Protein AF-A0A7V5U9W1-F1 (afdb_monomer_lite)

Sequence (115 aa):
MYKKILLILFSFFVLNVSAQYICVPEKVTRVGNPVLSLNGTWKFNPVFSNRFSGQVPDTKTWKDICVPGEWKMQGSHVRPGQPAAYARMFVLPTDRKGKKVMLCCDAIFCRAGEY

pLDDT: mean 81.73, std 16.29, range [42.22, 97.62]

Secondary structure (DSSP, 8-state):
-HHHHHHHHHHHHSS-------PPPS--TT-S-S-----EEEEEES---S---SSPP--TTPEEEEESS-TTTTT----TT---EEE---PPPG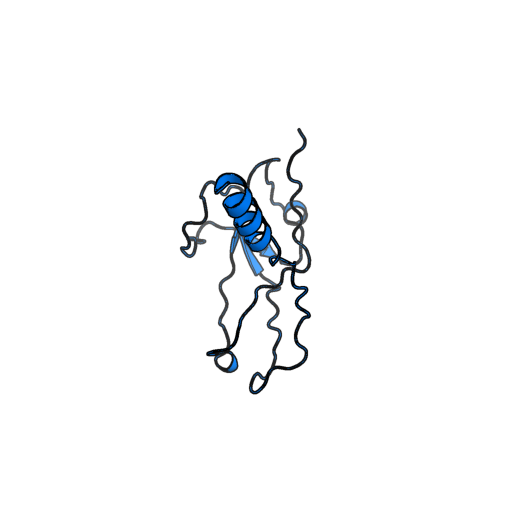GGTTS------S---------

Foldseek 3Di:
DVVVVVVVVVVVVPPPDDDDDDDQDPDDPQDPGSDDDPWAKKFKDLADPDDCPVDQDDRPVTDIDGPPDDVVVVVDDHDQVGDMDIGDDDDDDPSCVPHDDDDDDPDDDDPNDDD

Radius of gyration: 20.65 Å; chains: 1; bounding box: 54×25×55 Å

Structure (mmCIF, N/CA/C/O backbone):
data_AF-A0A7V5U9W1-F1
#
_entry.id   AF-A0A7V5U9W1-F1
#
loop_
_atom_site.group_PDB
_atom_site.id
_atom_site.type_symbol
_atom_site.label_atom_id
_atom_site.label_alt_id
_atom_site.label_comp_id
_atom_site.label_asym_id
_atom_site.label_entity_id
_atom_site.label_seq_id
_atom_site.pdbx_PDB_ins_code
_atom_site.Cartn_x
_atom_site.Cartn_y
_atom_site.Cartn_z
_atom_site.occupancy
_atom_site.B_iso_or_equiv
_atom_site.auth_seq_id
_atom_site.auth_comp_id
_atom_site.auth_asym_id
_atom_site.auth_atom_id
_atom_site.pdbx_PDB_model_num
ATOM 1 N N . MET A 1 1 ? 40.307 8.547 36.079 1.00 61.12 1 MET A N 1
ATOM 2 C CA . MET A 1 1 ? 39.183 7.783 36.676 1.00 61.12 1 MET A CA 1
ATOM 3 C C . MET A 1 1 ? 37.832 8.040 35.990 1.00 61.12 1 MET A C 1
ATOM 5 O O . MET A 1 1 ? 37.118 7.080 35.749 1.00 61.12 1 MET A O 1
ATOM 9 N N . TYR A 1 2 ? 37.509 9.273 35.570 1.00 56.78 2 TYR A N 1
ATOM 10 C CA . TYR A 1 2 ? 36.244 9.629 34.888 1.00 56.78 2 TYR A CA 1
ATOM 11 C C . TYR A 1 2 ? 36.038 8.994 33.493 1.00 56.78 2 TYR A C 1
ATOM 13 O O . TYR A 1 2 ? 34.914 8.689 33.109 1.00 56.78 2 TYR A O 1
ATOM 21 N N . LYS A 1 3 ? 37.121 8.718 32.749 1.00 47.19 3 LYS A N 1
ATOM 22 C CA . LYS A 1 3 ? 37.066 8.121 31.398 1.00 47.19 3 LYS A CA 1
ATOM 23 C C . LYS A 1 3 ? 36.480 6.697 31.380 1.00 47.19 3 LYS A C 1
ATOM 25 O O . LYS A 1 3 ? 35.843 6.317 30.407 1.00 47.19 3 LYS A O 1
ATOM 30 N N . LYS A 1 4 ? 36.660 5.929 32.467 1.00 48.66 4 LYS A N 1
ATOM 31 C CA . LYS A 1 4 ? 36.081 4.580 32.627 1.00 48.66 4 LYS A CA 1
ATOM 32 C C . LYS A 1 4 ? 34.588 4.634 32.986 1.00 48.66 4 LYS A C 1
ATOM 34 O O . LYS A 1 4 ? 33.833 3.791 32.528 1.00 48.66 4 LYS A O 1
ATOM 39 N N . ILE A 1 5 ? 34.161 5.652 33.738 1.00 59.88 5 ILE A N 1
ATOM 40 C CA . ILE A 1 5 ? 32.754 5.861 34.123 1.00 59.88 5 ILE A CA 1
ATOM 41 C C . ILE A 1 5 ? 31.916 6.314 32.913 1.00 59.88 5 ILE A C 1
ATOM 43 O O . ILE A 1 5 ? 30.809 5.821 32.715 1.00 59.88 5 ILE A O 1
ATOM 47 N N . LEU A 1 6 ? 32.471 7.171 32.046 1.00 54.31 6 LEU A N 1
ATOM 48 C CA . LEU A 1 6 ? 31.803 7.639 30.823 1.00 54.31 6 LEU A CA 1
ATOM 49 C C . LEU A 1 6 ? 31.541 6.505 29.808 1.00 54.31 6 LEU A C 1
ATOM 51 O O . LEU A 1 6 ? 30.492 6.474 29.172 1.00 54.31 6 LEU A O 1
ATOM 55 N N . LEU A 1 7 ? 32.465 5.545 29.695 1.00 54.94 7 LEU A N 1
ATOM 56 C CA . LEU A 1 7 ? 32.331 4.373 28.818 1.00 54.94 7 LEU A CA 1
ATOM 57 C C . LEU A 1 7 ? 31.245 3.391 29.292 1.00 54.94 7 LEU A C 1
ATOM 59 O O . LEU A 1 7 ? 30.545 2.808 28.468 1.00 54.94 7 LEU A O 1
ATOM 63 N N . ILE A 1 8 ? 31.064 3.238 30.608 1.00 57.62 8 ILE A N 1
ATOM 64 C CA . ILE A 1 8 ? 30.035 2.355 31.181 1.00 57.62 8 ILE A CA 1
ATOM 65 C C . ILE A 1 8 ? 28.635 2.967 31.018 1.00 57.62 8 ILE A C 1
ATOM 67 O O . ILE A 1 8 ? 27.696 2.258 30.659 1.00 57.62 8 ILE A O 1
ATOM 71 N N . LEU A 1 9 ? 28.498 4.286 31.196 1.00 57.31 9 LEU A N 1
ATOM 72 C CA . LEU A 1 9 ? 27.235 4.999 30.959 1.00 57.31 9 LEU A CA 1
ATOM 73 C C . LEU A 1 9 ? 26.823 4.987 29.479 1.00 57.31 9 LEU A C 1
ATOM 75 O O . LEU A 1 9 ? 25.641 4.850 29.178 1.00 57.31 9 LEU A O 1
ATOM 79 N N . PHE A 1 10 ? 27.788 5.060 28.556 1.00 53.34 10 PHE A N 1
ATOM 80 C CA . PHE A 1 10 ? 27.511 4.935 27.124 1.00 53.34 10 PHE A CA 1
ATOM 81 C C . PHE A 1 10 ? 27.067 3.512 26.748 1.00 53.34 10 PHE A C 1
ATOM 83 O O . PHE A 1 10 ? 26.141 3.358 25.963 1.00 53.34 10 PHE A O 1
ATOM 90 N N . SER A 1 11 ? 27.654 2.478 27.366 1.00 53.28 11 SER A N 1
ATOM 91 C CA . SER A 1 11 ? 27.278 1.067 27.160 1.00 53.28 11 SER A CA 1
ATOM 92 C C . SER A 1 11 ? 25.841 0.753 27.609 1.00 53.28 11 SER A C 1
ATOM 94 O O . SER A 1 11 ? 25.114 0.038 26.921 1.00 53.28 11 SER A O 1
ATOM 96 N N . PHE A 1 12 ? 25.375 1.360 28.708 1.00 52.47 12 PHE A N 1
ATOM 97 C CA . PHE A 1 12 ? 23.982 1.220 29.158 1.00 52.47 12 PHE A CA 1
ATOM 98 C C . PHE A 1 12 ? 22.962 1.913 28.240 1.00 52.47 12 PHE A C 1
ATOM 100 O O . PHE A 1 12 ? 21.789 1.540 28.236 1.00 52.47 12 PHE A O 1
ATOM 107 N N . PHE A 1 13 ? 23.392 2.888 27.435 1.00 50.78 13 PHE A N 1
ATOM 108 C CA . PHE A 1 13 ? 22.514 3.594 26.500 1.00 50.78 13 PHE A CA 1
ATOM 109 C C . PHE A 1 13 ? 22.226 2.787 25.219 1.00 50.78 13 PHE A C 1
ATOM 111 O O . PHE A 1 13 ? 21.218 3.024 24.558 1.00 50.78 13 PHE A O 1
ATOM 118 N N . VAL A 1 14 ? 23.059 1.794 24.879 1.00 55.16 14 VAL A N 1
ATOM 119 C CA . VAL A 1 14 ? 22.967 1.066 23.595 1.00 55.16 14 VAL A CA 1
ATOM 120 C C . VAL A 1 14 ? 22.097 -0.203 23.648 1.00 55.16 14 VAL A C 1
ATOM 122 O O . VAL A 1 14 ? 21.891 -0.843 22.622 1.00 55.16 14 VAL A O 1
ATOM 125 N N . LEU A 1 15 ? 21.555 -0.586 24.811 1.00 52.09 15 LEU A N 1
ATOM 126 C CA . LEU A 1 15 ? 20.987 -1.930 25.022 1.00 52.09 15 LEU A CA 1
ATOM 127 C C . LEU A 1 15 ? 19.464 -2.092 24.836 1.00 52.09 15 LEU A C 1
ATOM 129 O O . LEU A 1 15 ? 18.963 -3.188 25.057 1.00 52.09 15 LEU A O 1
ATOM 133 N N . ASN A 1 16 ? 18.706 -1.072 24.414 1.00 55.88 16 ASN A N 1
ATOM 134 C CA . ASN A 1 16 ? 17.230 -1.161 24.412 1.00 55.88 16 ASN A CA 1
ATOM 135 C C . ASN A 1 16 ? 16.535 -1.026 23.048 1.00 55.88 16 ASN A C 1
ATOM 137 O O . ASN A 1 16 ? 15.324 -0.819 23.002 1.00 55.88 16 ASN A O 1
ATOM 141 N N . VAL A 1 17 ? 17.244 -1.186 21.929 1.00 61.97 17 VAL A N 1
ATOM 142 C CA . VAL A 1 17 ? 16.587 -1.285 20.613 1.00 61.97 17 VAL A CA 1
ATOM 143 C C . VAL A 1 17 ? 16.493 -2.755 20.216 1.00 61.97 17 VAL A C 1
ATOM 145 O O . VAL A 1 17 ? 17.298 -3.257 19.438 1.00 61.97 17 VAL A O 1
ATOM 148 N N . SER A 1 18 ? 15.521 -3.472 20.781 1.00 68.06 18 SER A N 1
ATOM 149 C CA . SER A 1 18 ? 15.116 -4.768 20.236 1.00 68.06 18 SER A CA 1
ATOM 150 C C . SER A 1 18 ? 14.105 -4.552 19.110 1.00 68.06 18 SER A C 1
ATOM 152 O O . SER A 1 18 ? 13.242 -3.673 19.175 1.00 68.06 18 SER A O 1
ATOM 154 N N . ALA A 1 19 ? 14.213 -5.348 18.046 1.00 63.69 19 ALA A N 1
ATOM 155 C CA . ALA A 1 19 ? 13.193 -5.376 17.011 1.00 63.69 19 ALA A CA 1
ATOM 156 C C . ALA A 1 19 ? 11.906 -5.948 17.623 1.00 63.69 19 ALA A C 1
ATOM 158 O O . ALA A 1 19 ? 11.865 -7.108 18.032 1.00 63.69 19 ALA A O 1
ATOM 159 N N . GLN A 1 20 ? 10.861 -5.129 17.722 1.00 68.00 20 GLN A N 1
ATOM 160 C CA . GLN A 1 20 ? 9.557 -5.592 18.180 1.00 68.00 20 GLN A CA 1
ATOM 161 C C . GLN A 1 20 ? 8.812 -6.225 17.008 1.00 68.00 20 GLN A C 1
ATOM 163 O O . GLN A 1 20 ? 8.496 -5.549 16.029 1.00 68.00 20 GLN A O 1
ATOM 168 N N . TYR A 1 21 ? 8.517 -7.519 17.118 1.00 68.31 21 TYR A N 1
ATOM 169 C CA . TYR A 1 21 ? 7.611 -8.181 16.190 1.00 68.31 21 TYR A CA 1
ATOM 170 C C . TYR A 1 21 ? 6.184 -7.735 16.512 1.00 68.31 21 TYR A C 1
ATOM 172 O O . TYR A 1 21 ? 5.719 -7.888 17.642 1.00 68.31 21 TYR A O 1
ATOM 180 N N . ILE A 1 22 ? 5.502 -7.139 15.539 1.00 71.00 22 ILE A N 1
ATOM 181 C CA . ILE A 1 22 ? 4.128 -6.671 15.710 1.00 71.00 22 ILE A CA 1
ATOM 182 C C . ILE A 1 22 ? 3.237 -7.611 14.921 1.00 71.00 22 ILE A C 1
ATOM 184 O O . ILE A 1 22 ? 3.270 -7.629 13.693 1.00 71.00 22 ILE A O 1
ATOM 188 N N . CYS A 1 23 ? 2.453 -8.407 15.641 1.00 82.62 23 CYS A N 1
ATOM 189 C CA . CYS A 1 23 ? 1.435 -9.246 15.032 1.00 82.62 23 CYS A CA 1
ATOM 190 C C . CYS A 1 23 ? 0.308 -8.371 14.475 1.00 82.62 23 CYS A C 1
ATOM 192 O O . CYS A 1 23 ? -0.044 -7.342 15.060 1.00 82.62 23 CYS A O 1
ATOM 194 N N . VAL A 1 24 ? -0.291 -8.806 13.367 1.00 89.00 24 VAL A N 1
ATOM 195 C CA . VAL A 1 24 ? -1.513 -8.187 12.851 1.00 89.00 24 VAL A CA 1
ATOM 196 C C . VAL A 1 24 ? -2.620 -8.371 13.900 1.00 89.00 24 VAL A C 1
ATOM 198 O O . VAL A 1 24 ? -2.882 -9.504 14.305 1.00 89.00 24 VAL A O 1
ATOM 201 N N . PRO A 1 25 ? -3.250 -7.289 14.391 1.00 90.44 25 PRO A N 1
ATOM 202 C CA . PRO A 1 25 ? -4.251 -7.400 15.442 1.00 90.44 25 PRO A CA 1
ATOM 203 C C . PRO A 1 25 ? -5.542 -8.016 14.899 1.00 90.44 25 PRO A C 1
ATOM 205 O O . PRO A 1 25 ? -6.131 -7.496 13.955 1.00 90.44 25 PRO A O 1
ATOM 208 N N . GLU A 1 26 ? -6.029 -9.070 15.552 1.00 91.25 26 GLU A N 1
ATOM 209 C CA . GLU A 1 26 ? -7.329 -9.674 15.234 1.00 91.25 26 GLU A CA 1
ATOM 210 C C . GLU A 1 26 ? -8.501 -8.779 15.672 1.00 91.25 26 GLU A C 1
ATOM 212 O O . GLU A 1 26 ? -9.533 -8.707 15.007 1.00 91.25 26 GLU A O 1
ATOM 217 N N . LYS A 1 27 ? -8.339 -8.041 16.779 1.00 92.81 27 LYS A N 1
ATOM 218 C CA . LYS A 1 27 ? -9.371 -7.160 17.336 1.00 92.81 27 LYS A CA 1
ATOM 219 C C . LYS A 1 27 ? -8.762 -5.909 17.951 1.00 92.81 27 LYS A C 1
ATOM 221 O O . LYS A 1 27 ? -7.750 -5.966 18.644 1.00 92.81 27 LYS A O 1
ATOM 226 N N . VAL A 1 28 ? -9.428 -4.772 17.752 1.00 93.12 28 VAL A N 1
ATOM 227 C CA . VAL A 1 28 ? -9.106 -3.503 18.416 1.00 93.12 28 VAL A CA 1
ATOM 228 C C . VAL A 1 28 ? -10.395 -2.898 18.963 1.00 93.12 28 VAL A C 1
ATOM 230 O O . VAL A 1 28 ? -11.402 -2.800 18.266 1.00 93.12 28 VAL A O 1
ATOM 233 N N . THR A 1 29 ? -10.388 -2.487 20.230 1.00 94.19 29 THR A N 1
ATOM 234 C CA . THR A 1 29 ? -11.573 -1.938 20.903 1.00 94.19 29 THR A CA 1
ATOM 235 C C . THR A 1 29 ? -12.164 -0.747 20.142 1.00 94.19 29 THR A C 1
ATOM 237 O O . THR A 1 29 ? -11.483 0.271 19.964 1.00 94.19 29 THR A O 1
ATOM 240 N N . ARG A 1 30 ? -13.454 -0.863 19.783 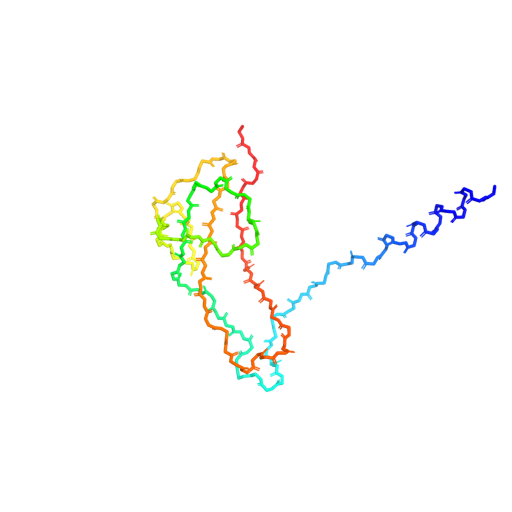1.00 93.62 30 ARG A N 1
ATOM 241 C CA . ARG A 1 30 ? -14.254 0.115 19.012 1.00 93.62 30 ARG A CA 1
ATOM 242 C C . ARG A 1 30 ? -13.794 0.339 17.563 1.00 93.62 30 ARG A C 1
ATOM 244 O O . ARG A 1 30 ? -14.149 1.354 16.980 1.00 93.62 30 ARG A O 1
ATOM 251 N N . VAL A 1 31 ? -13.037 -0.594 16.990 1.00 94.44 31 VAL A N 1
ATOM 252 C CA . VAL A 1 31 ? -12.707 -0.619 15.558 1.00 94.44 31 VAL A CA 1
ATOM 253 C C . VAL A 1 31 ? -13.420 -1.814 14.939 1.00 94.44 31 VAL A C 1
ATOM 255 O O . VAL A 1 31 ? -13.286 -2.926 15.448 1.00 94.44 31 VAL A O 1
ATOM 258 N N . GLY A 1 32 ? -14.189 -1.587 13.873 1.00 91.44 32 GLY A N 1
ATOM 259 C CA . GLY A 1 32 ? -14.987 -2.647 13.247 1.00 91.44 32 GLY A CA 1
ATOM 260 C C . GLY A 1 32 ? -14.117 -3.687 12.541 1.00 91.44 32 GLY A C 1
ATOM 261 O O . GLY A 1 32 ? -14.267 -4.882 12.769 1.00 91.44 32 GLY A O 1
ATOM 262 N N . ASN A 1 33 ? -13.166 -3.219 11.727 1.00 92.38 33 ASN A N 1
ATOM 263 C CA . ASN A 1 33 ? -12.169 -4.062 11.073 1.00 92.38 33 ASN A CA 1
ATOM 264 C C . ASN A 1 33 ? -10.760 -3.498 11.338 1.00 92.38 33 ASN A C 1
ATOM 266 O O . ASN A 1 33 ? -10.438 -2.420 10.830 1.00 92.38 33 ASN A O 1
ATOM 270 N N . PRO A 1 34 ? -9.907 -4.171 12.126 1.00 92.69 34 PRO A N 1
ATOM 271 C CA . PRO A 1 34 ? -8.580 -3.659 12.458 1.00 92.69 34 PRO A CA 1
ATOM 272 C C . PRO A 1 34 ? -7.603 -3.690 11.275 1.00 92.69 34 PRO A C 1
ATOM 274 O O . PRO A 1 34 ? -6.612 -2.961 11.301 1.00 92.69 34 PRO A O 1
ATOM 277 N N . VAL A 1 35 ? -7.909 -4.450 10.216 1.00 93.81 35 VAL A N 1
ATOM 278 C CA . VAL A 1 35 ? -7.072 -4.584 9.020 1.00 93.81 35 VAL A CA 1
ATOM 279 C C . VAL A 1 35 ? -7.753 -3.921 7.828 1.00 93.81 35 VAL A C 1
ATOM 281 O O . VAL A 1 35 ? -8.851 -4.291 7.421 1.00 93.81 35 VAL A O 1
ATOM 284 N N . LEU A 1 36 ? -7.089 -2.932 7.235 1.00 93.88 36 LEU A N 1
ATOM 285 C CA . LEU A 1 36 ? -7.514 -2.327 5.976 1.00 93.88 36 LEU A CA 1
ATOM 286 C C . LEU A 1 36 ? -6.560 -2.789 4.877 1.00 93.88 36 LEU A C 1
ATOM 288 O O . LEU A 1 36 ? -5.403 -2.374 4.861 1.00 93.88 36 LEU A O 1
ATOM 292 N N . SER A 1 37 ? -7.035 -3.643 3.967 1.00 94.50 37 SER A N 1
ATOM 293 C CA . SER A 1 37 ? -6.220 -4.061 2.824 1.00 94.50 37 SER A CA 1
ATOM 294 C C . SER A 1 37 ? -5.873 -2.853 1.964 1.00 94.50 37 SER A C 1
ATOM 296 O O . SER A 1 37 ? -6.757 -2.077 1.581 1.00 94.50 37 SER A O 1
ATOM 298 N N . LEU A 1 38 ? -4.584 -2.723 1.634 1.00 96.19 38 LEU A N 1
ATOM 299 C CA . LEU A 1 38 ? -4.122 -1.735 0.676 1.00 96.19 38 LEU A CA 1
ATOM 300 C C . LEU A 1 38 ? -3.876 -2.295 -0.743 1.00 96.19 38 LEU A C 1
ATOM 302 O O . LEU A 1 38 ? -3.245 -1.633 -1.565 1.00 96.19 38 LEU A O 1
ATOM 306 N N . ASN A 1 39 ? -4.415 -3.471 -1.061 1.00 96.50 39 ASN A N 1
ATOM 307 C CA . ASN A 1 39 ? -4.290 -4.079 -2.389 1.00 96.50 39 ASN A CA 1
ATOM 308 C C . ASN A 1 39 ? -5.148 -3.360 -3.444 1.00 96.50 39 ASN A C 1
ATOM 310 O O . ASN A 1 39 ? -6.098 -2.641 -3.117 1.00 96.50 39 ASN A O 1
ATOM 314 N N . GLY A 1 40 ? -4.815 -3.577 -4.716 1.00 96.56 40 GLY A N 1
ATOM 315 C CA . GLY A 1 40 ? -5.470 -2.997 -5.887 1.00 96.56 40 GLY A CA 1
ATOM 316 C C . GLY A 1 40 ? -4.547 -2.035 -6.629 1.00 96.56 40 GLY A C 1
ATOM 317 O O . GLY A 1 40 ? -3.338 -2.249 -6.696 1.00 96.56 40 GLY A O 1
ATOM 318 N N . THR A 1 41 ? -5.118 -0.973 -7.187 1.00 97.25 41 THR A N 1
ATOM 319 C CA . THR A 1 41 ? -4.378 -0.013 -8.011 1.00 97.25 41 THR A CA 1
ATOM 320 C C . THR A 1 41 ? -3.610 1.001 -7.164 1.00 97.25 41 THR A C 1
ATOM 322 O O . THR A 1 41 ? -4.161 1.626 -6.249 1.00 97.25 41 THR A O 1
ATOM 325 N N . TRP A 1 42 ? -2.331 1.157 -7.489 1.00 97.50 42 TRP A N 1
ATOM 326 C CA . TRP A 1 42 ? -1.405 2.158 -6.967 1.00 97.50 42 TRP A CA 1
ATOM 327 C C . TRP A 1 42 ? -0.861 2.998 -8.124 1.00 97.50 42 TRP A C 1
ATOM 329 O O . TRP A 1 42 ? -0.918 2.587 -9.280 1.00 97.50 42 TRP A O 1
ATOM 339 N N . LYS A 1 43 ? -0.286 4.157 -7.807 1.00 96.75 43 LYS A N 1
ATOM 340 C CA . LYS A 1 43 ? 0.531 4.938 -8.736 1.00 96.75 43 LYS A CA 1
ATOM 341 C C . LYS A 1 43 ? 1.981 4.489 -8.651 1.00 96.75 43 LYS A C 1
ATOM 343 O O . LYS A 1 43 ? 2.492 4.261 -7.556 1.00 96.75 43 LYS A O 1
ATOM 348 N N . PHE A 1 44 ? 2.651 4.425 -9.793 1.00 95.62 44 PHE A N 1
ATOM 349 C CA . PHE A 1 44 ? 4.020 3.953 -9.924 1.00 95.62 44 PHE A CA 1
ATOM 350 C C . PHE A 1 44 ? 4.869 4.873 -10.798 1.00 95.62 44 PHE A C 1
ATOM 352 O O . PHE A 1 44 ? 4.459 5.283 -11.891 1.00 95.62 44 PHE A O 1
ATOM 359 N N . ASN A 1 45 ? 6.079 5.155 -10.322 1.00 93.75 45 ASN A N 1
ATOM 360 C CA . ASN A 1 45 ? 7.108 5.861 -11.068 1.00 93.75 45 ASN A CA 1
ATOM 361 C C . ASN A 1 45 ? 8.402 5.024 -11.109 1.00 93.75 45 ASN A C 1
ATOM 363 O O . ASN A 1 45 ? 9.054 4.875 -10.072 1.00 93.75 45 ASN A O 1
ATOM 367 N N . PRO A 1 46 ? 8.804 4.507 -12.289 1.00 91.62 46 PRO A N 1
ATOM 368 C CA . PRO A 1 46 ? 10.023 3.710 -12.442 1.00 91.62 46 PRO A CA 1
ATOM 369 C C . PRO A 1 46 ? 11.318 4.534 -12.403 1.00 91.62 46 PRO A C 1
ATOM 371 O O . PRO A 1 46 ? 12.403 3.960 -12.349 1.00 91.62 46 PRO A O 1
ATOM 374 N N . VAL A 1 47 ? 11.221 5.866 -12.475 1.00 89.19 47 VAL A N 1
ATOM 375 C CA . VAL A 1 47 ? 12.354 6.795 -12.515 1.00 89.19 47 VAL A CA 1
ATOM 376 C C . VAL A 1 47 ? 12.144 7.868 -11.455 1.00 89.19 47 VAL A C 1
ATOM 378 O O . VAL A 1 47 ? 11.703 8.983 -11.740 1.00 89.19 47 VAL A O 1
ATOM 381 N N . PHE A 1 48 ? 12.434 7.526 -10.200 1.00 83.44 48 PHE A N 1
ATOM 382 C CA . PHE A 1 48 ? 12.193 8.436 -9.086 1.00 83.44 48 PHE A CA 1
ATOM 383 C C . PHE A 1 48 ? 13.486 9.109 -8.616 1.00 83.44 48 PHE A C 1
ATOM 385 O O . PHE A 1 48 ? 14.253 8.548 -7.848 1.00 83.44 48 PHE A O 1
ATOM 392 N N . SER A 1 49 ? 13.750 10.330 -9.081 1.00 74.56 49 SER A N 1
ATOM 393 C CA . SER A 1 49 ? 14.967 11.081 -8.732 1.00 74.56 49 SER A CA 1
ATOM 394 C C . SER A 1 49 ? 14.883 11.835 -7.401 1.00 74.56 49 SER A C 1
ATOM 396 O O . SER A 1 49 ? 15.900 12.325 -6.913 1.00 74.56 49 SER A O 1
ATOM 398 N N . ASN A 1 50 ? 13.691 11.956 -6.810 1.00 64.50 50 ASN A N 1
ATOM 399 C CA . ASN A 1 50 ? 13.488 12.785 -5.630 1.00 64.50 50 ASN A CA 1
ATOM 400 C C . ASN A 1 50 ? 13.704 11.984 -4.339 1.00 64.50 50 ASN A C 1
ATOM 402 O O . ASN A 1 50 ? 13.256 10.846 -4.212 1.00 64.50 50 ASN A O 1
ATOM 406 N N . ARG A 1 51 ? 14.343 12.590 -3.337 1.00 63.78 51 ARG A N 1
ATOM 407 C CA . ARG A 1 51 ? 14.238 12.077 -1.966 1.00 63.78 51 ARG A CA 1
ATOM 408 C C . ARG A 1 51 ? 12.850 12.460 -1.466 1.00 63.78 51 ARG A C 1
ATOM 410 O O . ARG A 1 51 ? 12.436 13.600 -1.652 1.00 63.78 51 ARG A O 1
ATOM 417 N N . PHE A 1 52 ? 12.117 11.525 -0.864 1.00 67.50 52 PHE A N 1
ATOM 418 C CA . PHE A 1 52 ? 10.805 11.829 -0.292 1.00 67.50 52 PHE A CA 1
ATOM 419 C C . PHE A 1 52 ? 10.928 13.027 0.664 1.00 67.50 52 PHE A C 1
ATOM 421 O O . PHE A 1 52 ? 11.581 12.930 1.699 1.00 67.50 52 PHE A O 1
ATOM 428 N N . SER A 1 53 ? 10.315 14.160 0.314 1.00 68.25 53 SER A N 1
ATOM 429 C CA . SER A 1 53 ? 10.385 15.415 1.079 1.00 68.25 53 SER A CA 1
ATOM 430 C C . SER A 1 53 ? 9.426 15.444 2.278 1.00 68.25 53 SER A C 1
ATOM 432 O O . SER A 1 53 ? 9.166 16.500 2.845 1.00 68.25 53 SER A O 1
ATOM 434 N N . GLY A 1 54 ? 8.834 14.297 2.633 1.00 72.38 54 GLY A N 1
ATOM 435 C CA . GLY A 1 54 ? 7.720 14.202 3.581 1.00 72.38 54 GLY A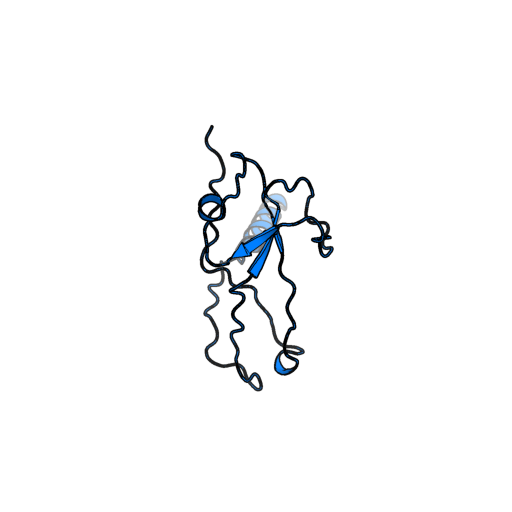 CA 1
ATOM 436 C C . GLY A 1 54 ? 6.380 14.710 3.029 1.00 72.38 54 GLY A C 1
ATOM 437 O O . GLY A 1 54 ? 5.366 14.606 3.711 1.00 72.38 54 GLY A O 1
ATOM 438 N N . GLN A 1 55 ? 6.353 15.232 1.799 1.00 79.81 55 GLN A N 1
ATOM 439 C CA . GLN A 1 55 ? 5.137 15.672 1.119 1.00 79.81 55 GLN A CA 1
ATOM 440 C C . GLN A 1 55 ? 4.535 14.549 0.271 1.00 79.81 55 GLN A C 1
ATOM 442 O O . GLN A 1 55 ? 5.239 13.653 -0.204 1.00 79.81 55 GLN A O 1
ATOM 447 N N . VAL A 1 56 ? 3.221 14.624 0.051 1.00 80.31 56 VAL A N 1
ATOM 448 C CA . VAL A 1 56 ? 2.529 13.751 -0.902 1.00 80.31 56 VAL A CA 1
ATOM 449 C C . VAL A 1 56 ? 3.069 14.052 -2.308 1.00 80.31 56 VAL A C 1
ATOM 451 O O . VAL A 1 56 ? 3.026 15.212 -2.721 1.00 80.31 56 VAL A O 1
ATOM 454 N N . PRO A 1 57 ? 3.595 13.058 -3.047 1.00 84.44 57 PRO A N 1
ATOM 455 C CA . PRO A 1 57 ? 4.113 13.294 -4.391 1.00 84.44 57 PRO A CA 1
ATOM 456 C C . PRO A 1 57 ? 2.985 13.687 -5.356 1.00 84.44 57 PRO A C 1
ATOM 458 O O . PRO A 1 57 ? 1.882 13.144 -5.276 1.00 84.44 57 PRO A O 1
ATOM 461 N N . ASP A 1 58 ? 3.268 14.582 -6.311 1.00 88.62 58 ASP A N 1
ATOM 462 C CA . ASP A 1 58 ? 2.379 14.776 -7.462 1.00 88.62 58 ASP A CA 1
ATOM 463 C C . ASP A 1 58 ? 2.470 13.542 -8.370 1.00 88.62 58 ASP A C 1
ATOM 465 O O . ASP A 1 58 ? 3.525 13.219 -8.923 1.00 88.62 58 ASP A O 1
ATOM 469 N N . THR A 1 59 ? 1.353 12.827 -8.482 1.00 92.88 59 THR A N 1
ATOM 470 C CA . THR A 1 59 ? 1.250 11.551 -9.197 1.00 92.88 59 THR A CA 1
ATOM 471 C C . THR A 1 59 ? 0.532 11.669 -10.539 1.00 92.88 59 THR A C 1
ATOM 473 O O . THR A 1 59 ? 0.268 10.646 -11.171 1.00 92.88 59 THR A O 1
ATOM 476 N N . LYS A 1 60 ? 0.226 12.885 -11.018 1.00 92.81 60 LYS A N 1
ATOM 477 C CA . LYS A 1 60 ? -0.508 13.092 -12.284 1.00 92.81 60 LYS A CA 1
ATOM 478 C C . LYS A 1 60 ? 0.129 12.393 -13.486 1.00 92.81 60 LYS A C 1
ATOM 480 O O . LYS A 1 60 ? -0.584 11.926 -14.365 1.00 92.81 60 LYS A O 1
ATOM 485 N N . THR A 1 61 ? 1.458 12.311 -13.519 1.00 93.12 61 THR A N 1
ATOM 486 C CA . THR A 1 61 ? 2.224 11.681 -14.607 1.00 93.12 61 THR A CA 1
ATOM 487 C C . THR A 1 61 ? 2.597 10.223 -14.330 1.00 93.12 61 THR A C 1
ATOM 489 O O . THR A 1 61 ? 3.241 9.583 -15.161 1.00 93.12 61 THR A O 1
ATOM 492 N N . TRP A 1 62 ? 2.229 9.686 -13.164 1.00 94.94 62 TRP A N 1
ATOM 493 C CA . TRP A 1 62 ? 2.584 8.328 -12.761 1.00 94.94 62 TRP A CA 1
ATOM 494 C C . TRP A 1 62 ? 1.613 7.327 -13.378 1.00 94.94 62 TRP A C 1
ATOM 496 O O . TRP A 1 62 ? 0.417 7.596 -13.530 1.00 94.94 62 TRP A O 1
ATOM 506 N N . LYS A 1 63 ? 2.132 6.145 -13.703 1.00 95.81 63 LYS A N 1
ATOM 507 C CA . LYS A 1 63 ? 1.334 5.057 -14.272 1.00 95.81 63 LYS A CA 1
ATOM 508 C C . LYS A 1 63 ? 0.607 4.303 -13.169 1.00 95.81 63 LYS A C 1
ATOM 510 O O . LYS A 1 63 ? 1.038 4.321 -12.020 1.00 95.81 63 LYS A O 1
ATOM 515 N N . ASP A 1 64 ? -0.472 3.627 -13.528 1.00 97.56 64 ASP A N 1
ATOM 516 C CA . ASP A 1 64 ? -1.117 2.684 -12.623 1.00 97.56 64 ASP A CA 1
ATOM 517 C C . ASP A 1 64 ? -0.323 1.373 -12.554 1.00 97.56 64 ASP A C 1
ATOM 519 O O . ASP A 1 64 ? 0.285 0.948 -13.539 1.00 97.56 64 ASP A O 1
ATOM 523 N N . ILE A 1 65 ? -0.328 0.743 -11.381 1.00 97.62 65 ILE A N 1
ATOM 524 C CA . ILE A 1 65 ? 0.231 -0.588 -11.136 1.00 97.62 65 ILE A CA 1
ATOM 525 C C . ILE A 1 65 ? -0.678 -1.362 -10.176 1.00 97.62 65 ILE A C 1
ATOM 527 O O . ILE A 1 65 ? -1.247 -0.784 -9.245 1.00 97.62 65 ILE A O 1
ATOM 531 N N . CYS A 1 66 ? -0.809 -2.668 -10.375 1.00 97.31 66 CYS A N 1
ATOM 532 C CA . CYS A 1 66 ? -1.527 -3.562 -9.474 1.00 97.31 66 CYS A CA 1
ATOM 533 C C . CYS A 1 66 ? -0.601 -4.070 -8.361 1.00 97.31 66 CYS A C 1
ATOM 535 O O . CYS A 1 66 ? 0.506 -4.542 -8.630 1.00 97.31 66 CYS A O 1
ATOM 537 N N . VAL A 1 67 ? -1.077 -4.006 -7.116 1.00 95.81 67 VAL A N 1
ATOM 538 C CA . VAL A 1 67 ? -0.410 -4.547 -5.923 1.00 95.81 67 VAL A CA 1
ATOM 539 C C . VAL A 1 67 ? -1.354 -5.541 -5.223 1.00 95.81 67 VAL A C 1
ATOM 541 O O . VAL A 1 67 ? -2.516 -5.193 -4.991 1.00 95.81 67 VAL A O 1
ATOM 544 N N . PRO A 1 68 ? -0.893 -6.750 -4.851 1.00 95.94 68 PRO A N 1
ATOM 545 C CA . PRO A 1 68 ? 0.454 -7.277 -5.071 1.00 95.94 68 PRO A CA 1
ATOM 546 C C . PRO A 1 68 ? 0.727 -7.561 -6.554 1.00 95.94 68 PRO A C 1
ATOM 548 O O . PRO A 1 68 ? -0.181 -7.875 -7.320 1.00 95.94 68 PRO A O 1
ATOM 551 N N . GLY A 1 69 ? 1.990 -7.445 -6.956 1.00 93.19 69 GLY A N 1
ATOM 552 C CA . GLY A 1 69 ? 2.427 -7.721 -8.320 1.00 93.19 69 GLY A CA 1
ATOM 553 C C . GLY A 1 69 ? 3.834 -7.193 -8.585 1.00 93.19 69 GLY A C 1
ATOM 554 O O . GLY A 1 69 ? 4.257 -6.197 -8.004 1.00 93.19 69 GLY A O 1
ATOM 555 N N . GLU A 1 70 ? 4.572 -7.859 -9.471 1.00 92.25 70 GLU A N 1
ATOM 556 C CA . GLU A 1 70 ? 5.909 -7.420 -9.877 1.00 92.25 70 GLU A CA 1
ATOM 557 C C . GLU A 1 70 ? 5.806 -6.358 -10.983 1.00 92.25 70 GLU A C 1
ATOM 559 O O . GLU A 1 70 ? 5.140 -6.581 -11.997 1.00 92.25 70 GLU A O 1
ATOM 564 N N . TRP A 1 71 ? 6.495 -5.217 -10.840 1.00 93.12 71 TRP A N 1
ATOM 565 C CA . TRP A 1 71 ? 6.471 -4.143 -11.848 1.00 93.12 71 TRP A CA 1
ATOM 566 C C . TRP A 1 71 ? 6.950 -4.610 -13.228 1.00 93.12 71 TRP A C 1
ATOM 568 O O . TRP A 1 71 ? 6.442 -4.139 -14.245 1.00 93.12 71 TRP A O 1
ATOM 578 N N . LYS A 1 72 ? 7.894 -5.562 -13.279 1.00 92.31 72 LYS A N 1
ATOM 579 C CA . LYS A 1 72 ? 8.479 -6.065 -14.529 1.00 92.31 72 LYS A CA 1
ATOM 580 C C . LYS A 1 72 ? 7.438 -6.813 -15.353 1.00 92.31 72 LYS A C 1
ATOM 582 O O . LYS A 1 72 ? 7.314 -6.580 -16.551 1.00 92.31 72 LYS A O 1
ATOM 587 N N . MET A 1 73 ? 6.643 -7.645 -14.683 1.00 94.38 73 MET A N 1
ATOM 588 C CA . MET A 1 73 ? 5.543 -8.403 -15.285 1.00 94.38 73 MET A CA 1
ATOM 589 C C . MET A 1 73 ? 4.376 -7.507 -15.718 1.00 94.38 73 MET A C 1
ATOM 591 O O . MET A 1 73 ? 3.558 -7.912 -16.534 1.00 94.38 73 MET A O 1
ATOM 595 N N . GLN A 1 74 ? 4.327 -6.272 -15.216 1.00 96.31 74 GLN A N 1
ATOM 596 C CA . GLN A 1 74 ? 3.339 -5.253 -15.578 1.00 96.31 74 GLN A CA 1
ATOM 597 C C . GLN A 1 74 ? 3.890 -4.227 -16.585 1.00 96.31 74 GLN A C 1
ATOM 599 O O . GLN A 1 74 ? 3.361 -3.126 -16.720 1.00 96.31 74 GLN A O 1
ATOM 604 N N . GLY A 1 75 ? 4.975 -4.564 -17.292 1.00 94.50 75 GLY A N 1
ATOM 605 C CA . GLY A 1 75 ? 5.513 -3.753 -18.389 1.00 94.50 75 GLY A CA 1
ATOM 606 C C . GLY A 1 75 ? 6.339 -2.542 -17.953 1.00 94.50 75 GLY A C 1
ATOM 607 O O . GLY A 1 75 ? 6.619 -1.662 -18.769 1.00 94.50 75 GLY A O 1
ATOM 608 N N . SER A 1 76 ? 6.747 -2.471 -16.684 1.00 92.19 76 SER A N 1
ATOM 609 C CA . SER A 1 76 ? 7.652 -1.426 -16.208 1.00 92.19 76 SER A CA 1
ATOM 610 C C . SER A 1 76 ? 9.107 -1.881 -16.205 1.00 92.19 76 SER A C 1
ATOM 612 O O . SER A 1 76 ? 9.433 -2.990 -15.787 1.00 92.19 76 SER A O 1
ATOM 614 N N . HIS A 1 77 ? 10.004 -0.981 -16.604 1.00 91.25 77 HIS A N 1
ATOM 615 C CA . HIS A 1 77 ? 11.444 -1.1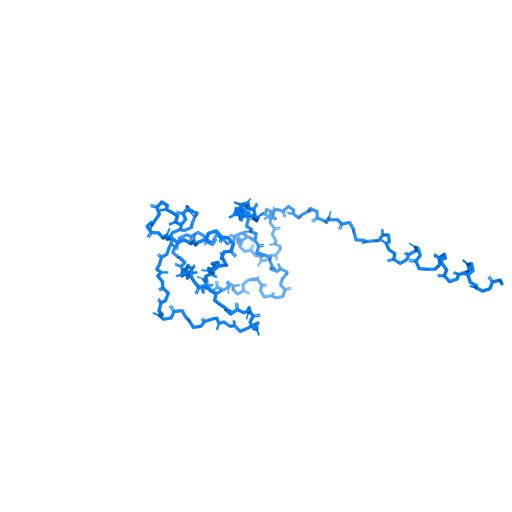98 -16.558 1.00 91.25 77 HIS A CA 1
ATOM 616 C C . HIS A 1 77 ? 12.093 -0.190 -15.607 1.00 91.25 77 HIS A C 1
A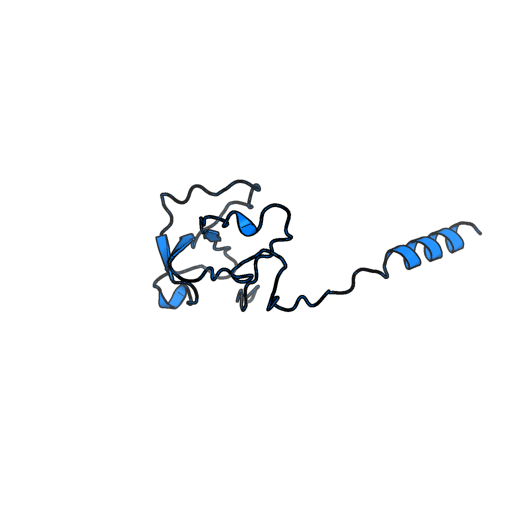TOM 618 O O . HIS A 1 77 ? 12.016 1.016 -15.829 1.00 91.25 77 HIS A O 1
ATOM 624 N N . VAL A 1 78 ? 12.732 -0.700 -14.556 1.00 89.19 78 VAL A N 1
ATOM 625 C CA . VAL A 1 78 ? 13.537 0.073 -13.603 1.00 89.19 78 VAL A CA 1
ATOM 626 C C . VAL A 1 78 ? 14.974 -0.395 -13.769 1.00 89.19 78 VAL A C 1
ATOM 628 O O . VAL A 1 78 ? 15.230 -1.601 -13.717 1.00 89.19 78 VAL A O 1
ATOM 631 N N . ARG A 1 79 ? 15.908 0.531 -14.006 1.00 87.31 79 ARG A N 1
ATOM 632 C CA . ARG A 1 79 ? 17.318 0.159 -14.169 1.00 87.31 79 ARG A CA 1
ATOM 633 C C . ARG A 1 79 ? 17.880 -0.368 -12.839 1.00 87.31 79 ARG A C 1
ATOM 635 O O . ARG A 1 79 ? 17.487 0.126 -11.782 1.00 87.31 79 ARG A O 1
ATOM 642 N N . PRO A 1 80 ? 18.814 -1.332 -12.856 1.00 84.94 80 PRO A N 1
ATOM 643 C CA . PRO A 1 80 ? 19.526 -1.740 -11.647 1.00 84.94 80 PRO A CA 1
ATOM 644 C C . PRO A 1 80 ? 20.137 -0.536 -10.915 1.00 84.94 80 PRO A C 1
ATOM 646 O O . PRO A 1 80 ? 20.651 0.384 -11.546 1.00 84.94 80 PRO A O 1
ATOM 649 N N . GLY A 1 81 ? 20.033 -0.518 -9.583 1.00 82.25 81 GLY A N 1
ATOM 650 C CA . GLY A 1 81 ? 20.504 0.595 -8.746 1.00 82.25 81 GLY A CA 1
ATOM 651 C C . GLY A 1 81 ? 19.636 1.858 -8.793 1.00 82.25 81 GLY A C 1
ATOM 652 O O . GLY A 1 81 ? 19.882 2.792 -8.030 1.00 82.25 81 GLY A O 1
ATOM 653 N N . GLN A 1 82 ? 18.603 1.898 -9.639 1.00 85.56 82 GLN A N 1
ATOM 654 C CA . GLN A 1 82 ? 17.703 3.036 -9.736 1.00 85.56 82 GLN A CA 1
ATOM 655 C C . GLN A 1 82 ? 16.514 2.890 -8.773 1.00 85.56 82 GLN A C 1
ATOM 657 O O . GLN A 1 82 ? 15.840 1.857 -8.776 1.00 85.56 82 GLN A O 1
ATOM 662 N N . PRO A 1 83 ? 16.204 3.919 -7.968 1.00 86.75 83 PRO A N 1
ATOM 663 C CA . PRO A 1 83 ? 14.997 3.925 -7.154 1.00 86.75 83 PRO A CA 1
ATOM 664 C C . PRO A 1 83 ? 13.730 4.045 -8.014 1.00 86.75 83 PRO A C 1
ATOM 666 O O . PRO A 1 83 ? 13.643 4.856 -8.942 1.00 86.75 83 PRO A O 1
ATOM 669 N N . ALA A 1 84 ? 12.719 3.271 -7.629 1.00 90.06 84 ALA A N 1
ATOM 670 C CA . ALA A 1 84 ? 11.344 3.404 -8.089 1.00 90.06 84 ALA A CA 1
ATOM 671 C C . ALA A 1 84 ? 10.441 3.796 -6.916 1.00 90.06 84 ALA A C 1
ATOM 673 O O . ALA A 1 84 ? 10.762 3.526 -5.755 1.00 90.06 84 ALA A O 1
ATOM 674 N N . ALA A 1 85 ? 9.306 4.421 -7.215 1.00 91.44 85 ALA A N 1
ATOM 675 C CA . ALA A 1 85 ? 8.363 4.878 -6.206 1.00 91.44 85 ALA A CA 1
ATOM 676 C C . ALA A 1 85 ? 6.950 4.359 -6.455 1.00 91.44 85 ALA A C 1
ATOM 678 O O . ALA A 1 85 ? 6.486 4.264 -7.591 1.00 91.44 85 ALA A O 1
ATOM 679 N N . TYR A 1 86 ? 6.266 4.084 -5.348 1.00 93.69 86 TYR A N 1
ATOM 680 C CA . TYR A 1 86 ? 4.860 3.720 -5.283 1.00 93.69 86 TYR A CA 1
ATOM 681 C C . TYR A 1 86 ? 4.108 4.771 -4.470 1.00 93.69 86 TYR A C 1
ATOM 683 O O . TYR A 1 86 ? 4.635 5.290 -3.486 1.00 93.69 86 TYR A O 1
ATOM 691 N N . ALA A 1 87 ? 2.873 5.071 -4.856 1.00 93.62 87 ALA A N 1
ATOM 692 C CA . ALA A 1 87 ? 2.005 5.973 -4.114 1.00 93.62 87 ALA A CA 1
ATOM 693 C C . ALA A 1 87 ? 0.562 5.468 -4.123 1.00 93.62 87 ALA A C 1
ATOM 695 O O . ALA A 1 87 ? 0.054 4.992 -5.139 1.00 93.62 87 ALA A O 1
ATOM 696 N N . ARG A 1 88 ? -0.115 5.608 -2.983 1.00 94.50 88 ARG A N 1
ATOM 697 C CA . ARG A 1 88 ? -1.541 5.323 -2.857 1.00 94.50 88 ARG A CA 1
ATOM 698 C C . ARG A 1 88 ? -2.198 6.300 -1.907 1.00 94.50 88 ARG A C 1
ATOM 700 O O . ARG A 1 88 ? -1.752 6.475 -0.778 1.00 94.50 88 ARG A O 1
ATOM 707 N N . MET A 1 89 ? -3.289 6.890 -2.374 1.00 93.31 89 MET A N 1
ATOM 708 C CA . MET A 1 89 ? -4.199 7.659 -1.543 1.00 93.31 89 MET A CA 1
ATOM 709 C C . MET A 1 89 ? -5.345 6.750 -1.107 1.00 93.31 89 MET A C 1
ATOM 711 O O . MET A 1 89 ? -5.902 6.011 -1.916 1.00 93.31 89 MET A O 1
ATOM 715 N N . PHE A 1 90 ? -5.683 6.791 0.175 1.00 93.81 90 PHE A N 1
ATOM 716 C CA . PHE A 1 90 ? -6.797 6.039 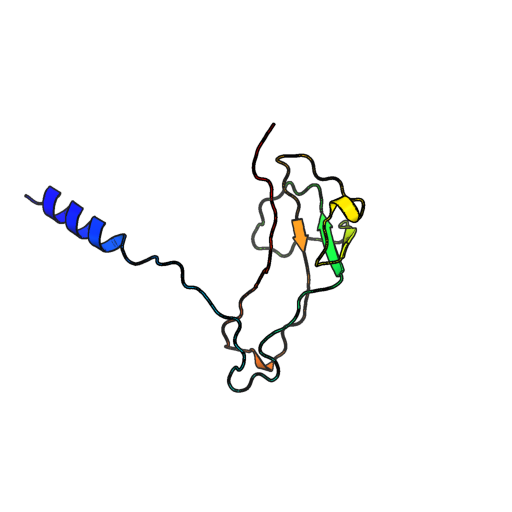0.736 1.00 93.81 90 PHE A CA 1
ATOM 717 C C . PHE A 1 90 ? -7.459 6.855 1.844 1.00 93.81 90 PHE A C 1
ATOM 719 O O . PHE A 1 90 ? -6.852 7.763 2.413 1.00 93.81 90 PHE A O 1
ATOM 726 N N . VAL A 1 91 ? -8.709 6.522 2.152 1.00 92.31 91 VAL A N 1
ATOM 727 C CA . VAL A 1 91 ? -9.443 7.131 3.261 1.00 92.31 91 VAL A CA 1
ATOM 728 C C . VAL A 1 91 ? -9.266 6.256 4.492 1.00 92.31 91 VAL A C 1
ATOM 730 O O . VAL A 1 91 ? -9.574 5.065 4.461 1.00 92.31 91 VAL A O 1
ATOM 733 N N . LEU A 1 92 ? -8.779 6.846 5.582 1.00 92.00 92 LEU A N 1
ATOM 734 C CA . LEU A 1 92 ? -8.740 6.176 6.875 1.00 92.00 92 LEU A CA 1
ATOM 735 C C . LEU A 1 92 ? -10.137 6.241 7.513 1.00 92.00 92 LEU A C 1
ATOM 737 O O . LEU A 1 92 ? -10.634 7.348 7.737 1.00 92.00 92 LEU A O 1
ATOM 741 N N . PRO A 1 93 ? -10.780 5.104 7.833 1.00 93.38 93 PRO A N 1
ATOM 742 C CA . PRO A 1 93 ? -12.098 5.149 8.451 1.00 93.38 93 PRO A CA 1
ATOM 743 C C . PRO A 1 93 ? -12.044 5.757 9.861 1.00 93.38 93 PRO A C 1
ATOM 745 O O . PRO A 1 93 ? -11.055 5.631 10.590 1.00 93.38 93 PRO A O 1
ATOM 748 N N . THR A 1 94 ? -13.117 6.451 10.236 1.00 94.38 94 THR A N 1
ATOM 749 C CA . THR A 1 94 ? -13.163 7.346 11.405 1.00 94.38 94 THR A CA 1
ATOM 750 C C . THR A 1 94 ? -13.065 6.625 12.750 1.00 94.38 94 THR A C 1
ATOM 752 O O . THR A 1 94 ? -12.611 7.219 13.729 1.00 94.38 94 THR A O 1
ATOM 755 N N . ASP A 1 95 ? -13.411 5.338 12.798 1.00 93.81 95 ASP A N 1
ATOM 756 C CA . ASP A 1 95 ? -13.327 4.473 13.982 1.00 93.81 95 ASP A CA 1
ATOM 757 C C . ASP A 1 95 ? -11.886 4.253 14.491 1.00 93.81 95 ASP A C 1
ATOM 759 O O . ASP A 1 95 ? -11.678 3.855 15.639 1.00 93.81 95 ASP A O 1
ATOM 763 N N . ARG A 1 96 ? -10.874 4.583 13.676 1.00 92.19 96 ARG A N 1
ATOM 764 C CA . ARG A 1 96 ? -9.442 4.502 14.021 1.00 92.19 96 ARG A CA 1
ATOM 765 C C . ARG A 1 96 ? -8.862 5.803 14.587 1.00 92.19 96 ARG A C 1
ATOM 767 O O . ARG A 1 96 ? -7.667 5.855 14.886 1.00 92.19 96 ARG A O 1
ATOM 774 N N . LYS A 1 97 ? -9.666 6.860 14.763 1.00 90.62 97 LYS A N 1
ATOM 775 C CA . LYS A 1 97 ? -9.192 8.129 15.342 1.00 90.62 97 LYS A CA 1
ATOM 776 C C . LYS A 1 97 ? -8.584 7.896 16.733 1.00 90.62 97 LYS A C 1
ATOM 778 O O . LYS A 1 97 ? -9.198 7.277 17.598 1.00 90.62 97 LYS A O 1
ATOM 783 N N . GLY A 1 98 ? -7.365 8.396 16.942 1.00 91.56 98 GLY A N 1
ATOM 784 C CA . GLY A 1 98 ? -6.627 8.228 18.200 1.00 91.56 98 GLY A CA 1
ATOM 785 C C . GLY A 1 98 ? -6.073 6.817 18.439 1.00 91.56 98 GLY A C 1
ATOM 786 O O . GLY A 1 98 ? -5.593 6.535 19.534 1.00 91.56 98 GLY A O 1
ATOM 787 N N . LYS A 1 99 ? -6.134 5.917 17.448 1.00 92.69 99 LYS A N 1
ATOM 788 C CA . LYS A 1 99 ? -5.482 4.600 17.492 1.00 92.69 99 LYS A CA 1
ATOM 789 C C . LYS A 1 99 ? -4.119 4.658 16.798 1.00 92.69 99 LYS A C 1
ATOM 791 O O . LYS A 1 99 ? -3.904 5.474 15.905 1.00 92.69 99 LYS A O 1
ATOM 796 N N . LYS A 1 100 ? -3.206 3.759 17.179 1.00 92.00 100 LYS A N 1
ATOM 797 C CA . LYS A 1 100 ? -1.952 3.547 16.442 1.00 92.00 100 LYS A CA 1
ATOM 798 C C . LYS A 1 100 ? -2.280 2.906 15.091 1.00 92.00 100 LYS A C 1
ATOM 800 O O . LYS A 1 100 ? -2.943 1.873 15.053 1.00 92.00 100 LYS A O 1
ATOM 805 N N . VAL A 1 101 ? -1.809 3.516 14.008 1.00 92.06 101 VAL A N 1
ATOM 806 C CA . VAL A 1 101 ? -1.944 2.999 12.639 1.00 92.06 101 VAL A CA 1
ATOM 807 C C . VAL A 1 101 ? -0.563 2.593 12.145 1.00 92.06 101 VAL A C 1
ATOM 809 O O . VAL A 1 101 ? 0.409 3.315 12.357 1.00 92.06 101 VAL A O 1
ATOM 812 N N . MET A 1 102 ? -0.474 1.424 11.517 1.00 92.25 102 MET A N 1
ATOM 813 C CA . MET A 1 102 ? 0.773 0.868 11.000 1.00 92.25 102 MET A CA 1
ATOM 814 C C . MET A 1 102 ? 0.567 0.457 9.547 1.00 92.25 102 MET A C 1
ATOM 816 O O . MET A 1 102 ? -0.461 -0.130 9.213 1.00 92.25 102 MET A O 1
ATOM 820 N N . LEU A 1 103 ? 1.532 0.790 8.691 1.00 91.19 103 LEU A N 1
ATOM 821 C CA . LEU A 1 103 ? 1.601 0.262 7.334 1.00 91.19 103 LEU A CA 1
ATOM 822 C C . LEU A 1 103 ? 2.354 -1.069 7.387 1.00 91.19 103 LEU A C 1
ATOM 824 O O . LEU A 1 103 ? 3.516 -1.099 7.790 1.00 91.19 103 LEU A O 1
ATOM 828 N N . CYS A 1 104 ? 1.688 -2.146 6.987 1.00 90.56 104 CYS A N 1
ATOM 829 C CA . CYS A 1 104 ? 2.272 -3.479 6.902 1.00 90.56 104 CYS A CA 1
ATOM 830 C C . CYS A 1 104 ? 2.474 -3.832 5.429 1.00 90.56 104 CYS A C 1
ATOM 832 O O . CYS A 1 104 ? 1.516 -3.832 4.658 1.00 90.56 104 CYS A O 1
ATOM 834 N N . CYS A 1 105 ? 3.717 -4.119 5.051 1.00 89.38 105 CYS A N 1
ATOM 835 C CA . CYS A 1 105 ? 4.060 -4.622 3.727 1.00 89.38 105 CYS A CA 1
ATOM 836 C C . CYS A 1 105 ? 4.566 -6.056 3.890 1.00 89.38 105 CYS A C 1
ATOM 838 O O . CYS A 1 105 ? 5.655 -6.247 4.427 1.00 89.38 105 CYS A O 1
ATOM 840 N N . ASP A 1 106 ? 3.786 -7.041 3.440 1.00 86.19 106 ASP A N 1
ATOM 841 C CA . ASP A 1 106 ? 4.105 -8.464 3.641 1.00 86.19 106 ASP A CA 1
ATOM 842 C C . ASP A 1 106 ? 5.412 -8.872 2.946 1.00 86.19 106 ASP A C 1
ATOM 844 O O . ASP A 1 106 ? 6.184 -9.672 3.468 1.00 86.19 106 ASP A O 1
ATOM 848 N N . ALA A 1 107 ? 5.688 -8.282 1.781 1.00 82.94 107 ALA A N 1
ATOM 849 C CA . ALA A 1 107 ? 6.953 -8.430 1.081 1.00 82.94 107 ALA A CA 1
ATOM 850 C C . ALA A 1 107 ? 7.276 -7.163 0.284 1.00 82.94 107 ALA A C 1
ATOM 852 O O . ALA A 1 107 ? 6.455 -6.663 -0.485 1.00 82.94 107 ALA A O 1
ATOM 853 N N . ILE A 1 108 ? 8.503 -6.668 0.435 1.00 83.25 108 ILE A N 1
ATOM 854 C CA . ILE A 1 108 ? 9.094 -5.670 -0.457 1.00 83.25 108 ILE A CA 1
ATOM 855 C C . ILE A 1 108 ? 10.394 -6.272 -0.962 1.00 83.25 108 ILE A C 1
ATOM 857 O O . ILE A 1 108 ? 11.315 -6.509 -0.184 1.00 83.25 108 ILE A O 1
ATOM 861 N N . PHE A 1 109 ? 10.469 -6.519 -2.265 1.00 76.44 109 PHE A N 1
ATOM 862 C CA . PHE A 1 109 ? 11.699 -6.972 -2.891 1.00 76.44 109 PHE A CA 1
ATOM 863 C C . PHE A 1 109 ? 12.400 -5.787 -3.550 1.00 76.44 109 PHE A C 1
ATOM 865 O O . PHE A 1 109 ? 11.899 -5.204 -4.511 1.00 76.44 109 PHE A O 1
ATOM 872 N N . CYS A 1 110 ? 13.582 -5.445 -3.050 1.00 62.19 110 CYS A N 1
ATOM 873 C CA . CYS A 1 110 ? 14.542 -4.641 -3.786 1.00 62.19 110 CYS A CA 1
ATOM 874 C C . CYS A 1 110 ? 15.860 -5.416 -3.836 1.00 62.19 110 CYS A C 1
ATOM 876 O O . CYS A 1 110 ? 16.445 -5.742 -2.806 1.00 62.19 110 CYS A O 1
ATOM 878 N N . ARG A 1 111 ? 16.344 -5.743 -5.040 1.00 58.66 111 ARG A N 1
ATOM 879 C CA . ARG A 1 111 ? 17.724 -6.214 -5.180 1.00 58.66 111 ARG A CA 1
ATOM 880 C C . ARG A 1 111 ? 18.625 -4.989 -5.063 1.00 58.66 111 ARG A C 1
ATOM 882 O O . ARG A 1 111 ? 18.780 -4.231 -6.020 1.00 58.66 111 ARG A O 1
ATOM 889 N N . ALA A 1 112 ? 19.146 -4.754 -3.866 1.00 46.22 112 ALA A N 1
ATOM 890 C CA . ALA A 1 112 ? 20.148 -3.731 -3.625 1.00 46.22 112 ALA A CA 1
ATOM 891 C C . ALA A 1 112 ? 21.516 -4.255 -4.087 1.00 46.22 112 ALA A C 1
ATOM 893 O O . ALA A 1 112 ? 22.147 -5.018 -3.370 1.00 46.22 112 ALA A O 1
ATOM 894 N N . GLY A 1 113 ? 21.952 -3.838 -5.278 1.00 47.62 113 GLY A N 1
ATOM 895 C CA . GLY A 1 113 ? 23.339 -3.969 -5.733 1.00 47.62 113 GLY A CA 1
ATOM 896 C C . GLY A 1 113 ? 23.725 -5.341 -6.290 1.00 47.62 113 GLY A C 1
ATOM 897 O O . GLY A 1 113 ? 23.704 -6.338 -5.587 1.00 47.62 113 GLY A O 1
ATOM 898 N N . GLU A 1 114 ? 24.080 -5.352 -7.570 1.00 42.72 114 GLU A N 1
ATOM 899 C CA . GLU A 1 114 ? 25.064 -6.230 -8.219 1.00 42.72 114 GLU A CA 1
ATOM 900 C C . GLU A 1 114 ? 24.997 -5.884 -9.706 1.00 42.72 114 GLU A C 1
ATOM 902 O O . GLU A 1 114 ? 24.081 -6.362 -10.364 1.00 42.72 114 GLU A O 1
ATOM 907 N N . TYR A 1 115 ? 25.867 -4.970 -10.158 1.00 42.22 115 TYR A N 1
ATOM 908 C CA . TYR A 1 115 ? 26.603 -4.946 -11.435 1.00 42.22 115 TYR A CA 1
ATOM 909 C C . TYR A 1 115 ? 27.686 -3.870 -11.319 1.00 42.22 115 TYR A C 1
ATOM 911 O O . TYR A 1 115 ? 27.322 -2.722 -10.973 1.00 42.22 115 TYR A O 1
#